Protein AF-A0A1C5EM29-F1 (afdb_monomer_lite)

Foldseek 3Di:
DVVVVVVVVVVVVVVVPVVDPPDQDPVNVVVCVVVLVVLLVVLVLLVVQLVVCVVPVPDQRPQQPDPVRGSSVVSPDPVQQVPVHGPSVVSND

Radius of gyration: 26.24 Å; chains: 1; bounding box: 53×23×73 Å

pLDDT: mean 81.52, std 10.77, range [55.34, 97.81]

Sequence (93 aa):
MTSAALDEVSSEREERSAAGTVGGGRAFALLLVITGAAGLLAAWVITLDKFKLLEDPNFTPGCSLNPVVSCGNVMKSEQASVFGFPNPMLGLV

Structure (mmCIF, N/CA/C/O backbone):
data_AF-A0A1C5EM29-F1
#
_entry.id   AF-A0A1C5EM29-F1
#
loop_
_atom_site.group_PDB
_atom_site.id
_atom_site.type_symbol
_atom_site.label_atom_id
_atom_site.label_alt_id
_atom_site.label_comp_id
_atom_site.label_asym_id
_atom_site.label_entity_id
_atom_site.label_seq_id
_atom_site.pdbx_PDB_ins_code
_atom_site.Cartn_x
_atom_site.Cartn_y
_atom_site.Cartn_z
_atom_site.occupancy
_atom_site.B_iso_or_equiv
_atom_site.auth_seq_id
_atom_site.auth_comp_id
_atom_site.auth_asym_id
_atom_site.auth_atom_id
_atom_site.pdbx_PDB_model_num
ATOM 1 N N . MET A 1 1 ? 36.111 12.345 -52.408 1.00 55.34 1 MET A N 1
ATOM 2 C CA . MET A 1 1 ? 35.657 13.446 -51.526 1.00 55.34 1 MET A CA 1
ATOM 3 C C . MET A 1 1 ? 34.362 13.113 -50.784 1.00 55.34 1 MET A C 1
ATOM 5 O O . MET A 1 1 ? 34.196 13.595 -49.681 1.00 55.34 1 MET A O 1
ATOM 9 N N . THR A 1 2 ? 33.483 12.254 -51.310 1.00 59.59 2 THR A N 1
ATOM 10 C CA . THR A 1 2 ? 32.234 11.836 -50.639 1.00 59.59 2 THR A CA 1
ATOM 11 C C . THR A 1 2 ? 32.412 10.809 -49.516 1.00 59.59 2 THR A C 1
ATOM 13 O O . THR A 1 2 ? 31.628 10.821 -48.579 1.00 59.59 2 THR A O 1
ATOM 16 N N . SER A 1 3 ? 33.444 9.956 -49.555 1.00 62.81 3 SER A N 1
ATOM 17 C CA . SER A 1 3 ? 33.653 8.930 -48.516 1.00 62.81 3 SER A CA 1
ATOM 18 C C . SER A 1 3 ? 34.019 9.495 -47.141 1.00 62.81 3 SER A C 1
ATOM 20 O O . SER A 1 3 ? 33.578 8.943 -46.146 1.00 62.81 3 SER A O 1
ATOM 22 N N . ALA A 1 4 ? 34.755 10.611 -47.074 1.00 70.12 4 ALA A N 1
ATOM 23 C CA . ALA A 1 4 ? 35.135 11.229 -45.798 1.00 70.12 4 ALA A CA 1
ATOM 24 C C . ALA A 1 4 ? 33.916 11.782 -45.037 1.00 70.12 4 ALA A C 1
ATOM 26 O O . ALA A 1 4 ? 33.794 11.582 -43.837 1.00 70.12 4 ALA A O 1
ATOM 27 N N . ALA A 1 5 ? 32.963 12.379 -45.760 1.00 70.00 5 ALA A N 1
ATOM 28 C CA . ALA A 1 5 ? 31.728 12.891 -45.172 1.00 70.00 5 ALA A CA 1
ATOM 29 C C . ALA A 1 5 ? 30.796 11.773 -44.664 1.00 70.00 5 ALA A C 1
ATOM 31 O O . ALA A 1 5 ? 30.002 12.002 -43.760 1.00 70.00 5 ALA A O 1
ATOM 32 N N . LEU A 1 6 ? 30.869 10.566 -45.237 1.00 72.62 6 LEU A N 1
ATOM 33 C CA . LEU A 1 6 ? 30.082 9.421 -44.762 1.00 72.62 6 LEU A CA 1
ATOM 34 C C . LEU A 1 6 ? 30.658 8.827 -43.470 1.00 72.62 6 LEU A C 1
ATOM 36 O O . LEU A 1 6 ? 29.887 8.387 -42.621 1.00 72.62 6 LEU A O 1
ATOM 40 N N . ASP A 1 7 ? 31.983 8.851 -43.319 1.00 73.62 7 ASP A N 1
ATOM 41 C CA . ASP A 1 7 ? 32.688 8.382 -42.121 1.00 73.62 7 ASP A CA 1
ATOM 42 C C . ASP A 1 7 ? 32.410 9.296 -40.915 1.00 73.62 7 ASP A C 1
ATOM 44 O O . ASP A 1 7 ? 32.031 8.814 -39.848 1.00 73.62 7 ASP A O 1
ATOM 48 N N . GLU A 1 8 ? 32.471 10.621 -41.109 1.00 72.44 8 GLU A N 1
ATOM 49 C CA . GLU A 1 8 ? 32.139 11.596 -40.056 1.00 72.44 8 GLU A CA 1
ATOM 50 C C . GLU A 1 8 ? 30.679 11.456 -39.595 1.00 72.44 8 GLU A C 1
ATOM 52 O O . GLU A 1 8 ? 30.411 11.339 -38.401 1.00 72.44 8 GLU A O 1
ATOM 57 N N . VAL A 1 9 ? 29.734 11.329 -40.536 1.00 69.75 9 VAL A N 1
ATOM 58 C CA . VAL A 1 9 ? 28.306 11.135 -40.221 1.00 69.75 9 VAL A CA 1
ATOM 59 C C . VAL A 1 9 ? 28.040 9.793 -39.520 1.00 69.75 9 VAL A C 1
ATOM 61 O O . VAL A 1 9 ? 27.100 9.692 -38.723 1.00 69.75 9 VAL A O 1
ATOM 64 N N . SER A 1 10 ? 28.839 8.755 -39.797 1.00 69.56 10 SER A N 1
ATOM 65 C CA . SER A 1 10 ? 28.757 7.466 -39.094 1.00 69.56 10 SER A CA 1
ATOM 66 C C . SER A 1 10 ? 29.225 7.602 -37.647 1.00 69.56 10 SER A C 1
ATOM 68 O O . SER A 1 10 ? 28.509 7.183 -36.736 1.00 69.56 10 SER A O 1
ATOM 70 N N . SER A 1 11 ? 30.364 8.267 -37.433 1.00 66.88 11 SER A N 1
ATOM 71 C CA . SER A 1 11 ? 30.936 8.500 -36.105 1.00 66.88 11 SER A CA 1
ATOM 72 C C . SER A 1 11 ? 30.005 9.343 -35.226 1.00 66.88 11 SER A C 1
ATOM 74 O O . SER A 1 11 ? 29.714 8.966 -34.092 1.00 66.88 11 SER A O 1
ATOM 76 N N . GLU A 1 12 ? 29.423 10.420 -35.768 1.00 65.81 12 GLU A N 1
ATOM 77 C CA . GLU A 1 12 ? 28.463 11.266 -35.041 1.00 65.81 12 GLU A CA 1
ATOM 78 C C . GLU A 1 12 ? 27.163 10.518 -34.676 1.00 65.81 12 GLU A C 1
ATOM 80 O O . GLU A 1 12 ? 26.529 10.787 -33.646 1.00 65.81 12 GLU A O 1
ATOM 85 N N . ARG A 1 13 ? 26.736 9.560 -35.515 1.00 63.56 13 ARG A N 1
ATOM 86 C CA . ARG A 1 13 ? 25.563 8.708 -35.258 1.00 63.56 13 ARG A CA 1
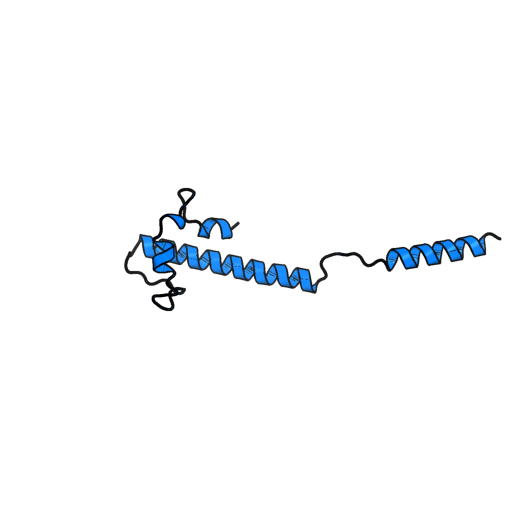ATOM 87 C C . ARG A 1 13 ? 25.851 7.659 -34.184 1.00 63.56 13 ARG A C 1
ATOM 89 O O . ARG A 1 13 ? 24.963 7.392 -33.371 1.00 63.56 13 ARG A O 1
ATOM 96 N N . GLU A 1 14 ? 27.056 7.094 -34.158 1.00 64.12 14 GLU A N 1
ATOM 97 C CA . GLU A 1 14 ? 27.508 6.178 -33.106 1.00 64.12 14 GLU A CA 1
ATOM 98 C C . GLU A 1 14 ? 27.640 6.892 -31.754 1.00 64.12 14 GLU A C 1
ATOM 100 O O . GLU A 1 14 ? 27.104 6.401 -30.760 1.00 64.12 14 GLU A O 1
ATOM 105 N N . GLU A 1 15 ? 28.217 8.098 -31.710 1.00 61.22 15 GLU A N 1
ATOM 106 C CA . GLU A 1 15 ? 28.317 8.905 -30.484 1.00 61.22 15 GLU A CA 1
ATOM 107 C C . GLU A 1 15 ? 26.940 9.325 -29.937 1.00 61.22 15 GLU A C 1
ATOM 109 O O . GLU A 1 15 ? 26.688 9.247 -28.732 1.00 61.22 15 GLU A O 1
ATOM 114 N N . ARG A 1 16 ? 25.990 9.690 -30.812 1.00 60.66 16 ARG A N 1
ATOM 115 C CA . ARG A 1 16 ? 24.605 10.001 -30.412 1.00 60.66 16 ARG A CA 1
ATOM 116 C C . ARG A 1 16 ? 23.822 8.761 -29.963 1.00 60.66 16 ARG A C 1
ATOM 118 O O . ARG A 1 16 ? 22.941 8.885 -29.118 1.00 60.66 16 ARG A O 1
ATOM 125 N N . SER A 1 17 ? 24.131 7.581 -30.502 1.00 58.50 17 SER A N 1
ATOM 126 C CA . SER A 1 17 ? 23.557 6.307 -30.046 1.00 58.50 17 SER A CA 1
ATOM 127 C C . SER A 1 17 ? 24.161 5.840 -28.715 1.00 58.50 17 SER A C 1
ATOM 129 O O . SER A 1 17 ? 23.500 5.121 -27.965 1.00 58.50 17 SER A O 1
ATOM 131 N N . ALA A 1 18 ? 25.399 6.249 -28.420 1.00 58.53 18 ALA A N 1
ATOM 132 C CA . ALA A 1 18 ? 26.102 5.989 -27.166 1.00 58.53 18 ALA A CA 1
ATOM 133 C C . ALA A 1 18 ? 25.694 6.941 -26.028 1.00 58.53 18 ALA A C 1
ATOM 135 O O . ALA A 1 18 ? 25.951 6.637 -24.860 1.00 58.53 18 ALA A O 1
ATOM 136 N N . ALA A 1 19 ? 25.007 8.050 -26.336 1.00 61.56 19 ALA A N 1
ATOM 137 C CA . ALA A 1 19 ? 24.242 8.818 -25.358 1.00 61.56 19 ALA A CA 1
ATOM 138 C C . ALA A 1 19 ? 23.075 7.946 -24.869 1.00 61.56 19 ALA A C 1
ATOM 140 O O . ALA A 1 19 ? 21.960 7.992 -25.389 1.00 61.56 19 ALA A O 1
ATOM 141 N N . GLY A 1 20 ? 23.397 7.066 -23.919 1.00 62.69 20 GLY A N 1
ATOM 142 C CA . GLY A 1 20 ? 22.544 5.989 -23.455 1.00 62.69 20 GLY A CA 1
ATOM 143 C C . GLY A 1 20 ? 21.139 6.482 -23.162 1.00 62.69 20 GLY A C 1
ATOM 144 O O . GLY A 1 20 ? 20.935 7.500 -22.500 1.00 62.69 20 GLY A O 1
ATOM 145 N N . THR A 1 21 ? 20.155 5.738 -23.652 1.00 63.56 21 THR A N 1
ATOM 146 C CA . THR A 1 21 ? 18.767 5.951 -23.273 1.00 63.56 21 THR A CA 1
ATOM 147 C C . THR A 1 21 ? 18.684 5.915 -21.749 1.00 63.56 21 THR A C 1
ATOM 149 O O . THR A 1 21 ? 18.857 4.853 -21.147 1.00 63.56 21 THR A O 1
ATOM 152 N N . VAL A 1 22 ? 18.402 7.057 -21.115 1.00 64.56 22 VAL A N 1
ATOM 153 C CA . VAL A 1 22 ? 17.844 7.102 -19.757 1.00 64.56 22 VAL A CA 1
ATOM 154 C C . VAL A 1 22 ? 16.435 6.520 -19.863 1.00 64.56 22 VAL A C 1
ATOM 156 O O . VAL A 1 22 ? 15.431 7.208 -19.984 1.00 64.56 22 VAL A O 1
ATOM 159 N N . GLY A 1 23 ? 16.382 5.199 -19.958 1.00 70.44 23 GLY A N 1
ATOM 160 C CA . GLY A 1 23 ? 15.183 4.386 -19.910 1.00 70.44 23 GLY A CA 1
ATOM 161 C C . GLY A 1 23 ? 15.341 3.419 -18.751 1.00 70.44 23 GLY A C 1
ATOM 162 O O . GLY A 1 23 ? 16.439 2.912 -18.513 1.00 70.44 23 GLY A O 1
ATOM 163 N N . GLY A 1 24 ? 14.262 3.187 -18.003 1.00 77.19 24 GLY A N 1
ATOM 164 C CA . GLY A 1 24 ? 14.265 2.243 -16.889 1.00 77.19 24 GLY A CA 1
ATOM 165 C C . GLY A 1 24 ? 14.776 0.879 -17.348 1.00 77.19 24 GLY A C 1
ATOM 166 O O . GLY A 1 24 ? 14.097 0.177 -18.093 1.00 77.19 24 GLY A O 1
ATOM 167 N N . GLY A 1 25 ? 15.991 0.512 -16.935 1.00 88.25 25 GLY A N 1
ATOM 168 C CA . GLY A 1 25 ? 16.580 -0.776 -17.289 1.00 88.25 25 GLY A CA 1
ATOM 169 C C . GLY A 1 25 ? 15.741 -1.942 -16.758 1.00 88.25 25 GLY A C 1
ATOM 170 O O . GLY A 1 25 ? 14.918 -1.781 -15.858 1.00 88.25 25 GLY A O 1
ATOM 171 N N . ARG A 1 26 ? 15.984 -3.158 -17.261 1.00 89.25 26 ARG A N 1
ATOM 172 C CA . ARG A 1 26 ? 15.248 -4.371 -16.838 1.00 89.25 26 ARG A CA 1
ATOM 173 C C . ARG A 1 26 ? 15.253 -4.575 -15.318 1.00 89.25 26 ARG A C 1
ATOM 175 O O . ARG A 1 26 ? 14.252 -5.008 -14.762 1.00 89.25 26 ARG A O 1
ATOM 182 N N . ALA A 1 27 ? 16.358 -4.231 -14.653 1.00 90.25 27 ALA A N 1
ATOM 183 C CA . ALA A 1 27 ? 16.466 -4.279 -13.197 1.00 90.25 27 ALA A CA 1
ATOM 184 C C . ALA A 1 27 ? 15.493 -3.308 -12.508 1.00 90.25 27 ALA A C 1
ATOM 186 O O . ALA A 1 27 ? 14.828 -3.686 -11.549 1.00 90.25 27 ALA A O 1
ATOM 187 N N . PHE A 1 28 ? 15.360 -2.086 -13.028 1.00 91.38 28 PHE A N 1
ATOM 188 C CA . PHE A 1 28 ? 14.405 -1.103 -12.519 1.00 91.38 28 PHE A CA 1
ATOM 189 C C . PHE A 1 28 ? 12.957 -1.541 -12.774 1.00 91.38 28 PHE A C 1
ATOM 191 O O . PHE A 1 28 ? 12.127 -1.455 -11.876 1.00 91.38 28 PHE A O 1
ATOM 198 N N . ALA A 1 29 ? 12.666 -2.100 -13.954 1.00 93.56 29 ALA A N 1
ATOM 199 C CA . ALA A 1 29 ? 11.348 -2.655 -14.257 1.00 93.56 29 ALA A CA 1
ATOM 200 C C . ALA A 1 29 ? 10.963 -3.796 -13.297 1.00 93.56 29 ALA A C 1
ATOM 202 O O . ALA A 1 29 ? 9.863 -3.797 -12.749 1.00 93.56 29 ALA A O 1
ATOM 203 N N . LEU A 1 30 ? 11.877 -4.739 -13.041 1.00 96.00 30 LEU A N 1
ATOM 204 C CA . LEU A 1 30 ? 11.649 -5.827 -12.084 1.00 96.00 30 LEU A CA 1
ATOM 205 C C . LEU A 1 30 ? 11.458 -5.307 -10.659 1.00 96.00 30 LEU A C 1
ATOM 207 O O . LEU A 1 30 ? 10.574 -5.792 -9.958 1.00 96.00 30 LEU A O 1
ATOM 211 N N . LEU A 1 31 ? 12.243 -4.308 -10.246 1.00 95.19 31 LEU A N 1
ATOM 212 C CA . LEU A 1 31 ? 12.085 -3.669 -8.943 1.00 95.19 31 LEU A CA 1
ATOM 213 C C . LEU A 1 31 ? 10.667 -3.119 -8.777 1.00 95.19 31 LEU A C 1
ATOM 215 O O . LEU A 1 31 ? 10.022 -3.448 -7.788 1.00 95.19 31 LEU A O 1
ATOM 219 N N . LEU A 1 32 ? 10.169 -2.347 -9.749 1.00 95.44 32 LEU A N 1
ATOM 220 C CA . LEU A 1 32 ? 8.820 -1.774 -9.698 1.00 95.44 32 LEU A CA 1
ATOM 221 C C . LEU A 1 32 ? 7.724 -2.843 -9.655 1.00 95.44 32 LEU A C 1
ATOM 223 O O . LEU A 1 32 ? 6.762 -2.702 -8.906 1.00 95.44 32 LEU A O 1
ATOM 227 N N . VAL A 1 33 ? 7.866 -3.924 -10.428 1.00 96.56 33 VAL A N 1
ATOM 228 C CA . VAL A 1 33 ? 6.892 -5.027 -10.422 1.00 96.56 33 VAL A CA 1
ATOM 229 C C . VAL A 1 33 ? 6.863 -5.721 -9.062 1.00 96.56 33 VAL A C 1
ATOM 231 O O . VAL A 1 33 ? 5.787 -5.965 -8.522 1.00 96.56 33 VAL A O 1
ATOM 234 N N . ILE A 1 34 ? 8.031 -6.021 -8.488 1.00 97.81 34 ILE A N 1
ATOM 235 C CA . ILE A 1 34 ? 8.125 -6.717 -7.200 1.00 97.81 34 ILE A CA 1
ATOM 236 C C . ILE A 1 34 ? 7.572 -5.842 -6.073 1.00 97.81 34 ILE A C 1
ATOM 238 O O . ILE A 1 34 ? 6.768 -6.317 -5.270 1.00 97.81 34 ILE A O 1
ATOM 242 N N . THR A 1 35 ? 7.970 -4.570 -6.001 1.00 96.56 35 THR A N 1
ATOM 243 C CA . THR A 1 35 ? 7.504 -3.670 -4.938 1.00 96.56 35 THR A CA 1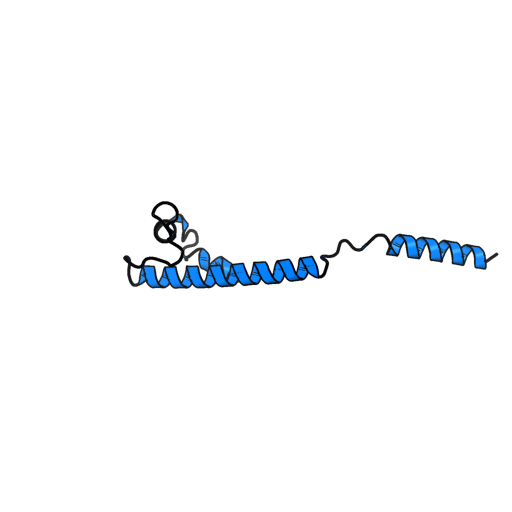
ATOM 244 C C . THR A 1 35 ? 6.031 -3.309 -5.101 1.00 96.56 35 THR A C 1
ATOM 246 O O . THR A 1 35 ? 5.319 -3.252 -4.100 1.00 96.56 35 THR A O 1
ATOM 249 N N . GLY A 1 36 ? 5.545 -3.153 -6.336 1.00 95.56 36 GLY A N 1
ATOM 250 C CA . GLY A 1 36 ? 4.124 -2.975 -6.629 1.00 95.56 36 GLY A CA 1
ATOM 251 C C . GLY A 1 36 ? 3.292 -4.183 -6.195 1.00 95.56 36 GLY A C 1
ATOM 252 O O . GLY A 1 36 ? 2.310 -4.025 -5.474 1.00 95.56 36 GLY A O 1
ATOM 253 N N . ALA A 1 37 ? 3.725 -5.400 -6.541 1.00 96.38 37 ALA A N 1
ATOM 254 C CA . ALA A 1 37 ? 3.056 -6.628 -6.113 1.00 96.38 37 ALA A CA 1
ATOM 255 C C . ALA A 1 37 ? 3.058 -6.785 -4.583 1.00 96.38 37 ALA A C 1
ATOM 257 O O . ALA A 1 37 ? 2.033 -7.130 -3.997 1.00 96.38 37 ALA A O 1
ATOM 258 N N . ALA A 1 38 ? 4.178 -6.488 -3.918 1.00 96.31 38 ALA A N 1
ATOM 259 C CA . ALA A 1 38 ? 4.262 -6.518 -2.459 1.00 96.31 38 ALA A CA 1
ATOM 260 C C . ALA A 1 38 ? 3.321 -5.490 -1.801 1.00 96.31 38 ALA A C 1
ATOM 262 O O . ALA A 1 38 ? 2.644 -5.818 -0.825 1.00 96.31 38 ALA A O 1
ATOM 263 N N . GLY A 1 39 ? 3.238 -4.273 -2.349 1.00 94.12 39 GLY A N 1
ATOM 264 C CA . GLY A 1 39 ? 2.319 -3.231 -1.883 1.00 94.12 39 GLY A CA 1
ATOM 265 C C . GLY A 1 39 ? 0.851 -3.625 -2.045 1.00 94.12 39 GLY A C 1
ATOM 266 O O . GLY A 1 39 ? 0.071 -3.475 -1.105 1.00 94.12 39 GLY A O 1
ATOM 267 N N . LEU A 1 40 ? 0.493 -4.214 -3.187 1.00 94.12 40 LEU A N 1
ATOM 268 C CA . LEU A 1 40 ? -0.861 -4.699 -3.457 1.00 94.12 40 LEU A CA 1
ATOM 269 C C . LEU A 1 40 ? -1.259 -5.835 -2.504 1.00 94.12 40 LEU A C 1
ATOM 271 O O . LEU A 1 40 ? -2.354 -5.819 -1.941 1.00 94.12 40 LEU A O 1
ATOM 275 N N . LEU A 1 41 ? -0.356 -6.790 -2.254 1.00 93.69 41 LEU A N 1
ATOM 276 C CA . LEU A 1 41 ? -0.583 -7.853 -1.269 1.00 93.69 41 LEU A CA 1
ATOM 277 C C . LEU A 1 41 ? -0.782 -7.289 0.145 1.00 93.69 41 LEU A C 1
ATOM 279 O O . LEU A 1 41 ? -1.681 -7.728 0.862 1.00 93.69 41 LEU A O 1
ATOM 283 N N . ALA A 1 42 ? 0.016 -6.295 0.544 1.00 91.25 42 ALA A N 1
ATOM 284 C CA . ALA A 1 42 ? -0.141 -5.640 1.839 1.00 91.25 42 ALA A CA 1
ATOM 285 C C . ALA A 1 42 ? -1.493 -4.911 1.953 1.00 91.25 42 ALA A C 1
ATOM 287 O O . ALA A 1 42 ? -2.199 -5.090 2.947 1.00 91.25 42 ALA A O 1
ATOM 288 N N . ALA A 1 43 ? -1.890 -4.145 0.930 1.00 90.69 43 ALA A N 1
ATOM 289 C CA . ALA A 1 43 ? -3.179 -3.451 0.891 1.00 90.69 43 ALA A CA 1
ATOM 290 C C . ALA A 1 43 ? -4.363 -4.428 0.989 1.00 90.69 43 ALA A C 1
ATOM 292 O O . ALA A 1 43 ? -5.321 -4.174 1.727 1.00 90.69 43 ALA A O 1
ATOM 293 N N . TRP A 1 44 ? -4.269 -5.582 0.324 1.00 91.44 44 TRP A N 1
ATOM 294 C CA . TRP A 1 44 ? -5.272 -6.645 0.392 1.00 91.44 44 TRP A CA 1
ATOM 295 C C . TRP A 1 44 ? -5.442 -7.200 1.810 1.00 91.44 44 TRP A C 1
ATOM 297 O O . TRP A 1 44 ? -6.556 -7.241 2.335 1.00 91.44 44 TRP A O 1
ATOM 307 N N . VAL A 1 45 ? -4.341 -7.572 2.472 1.00 91.38 45 VAL A N 1
ATOM 308 C CA . VAL A 1 45 ? -4.372 -8.118 3.840 1.00 91.38 45 VAL A CA 1
ATOM 309 C C . VAL A 1 45 ? -4.928 -7.098 4.835 1.00 91.38 45 VAL A C 1
ATOM 311 O O . VAL A 1 45 ? -5.823 -7.424 5.613 1.00 91.38 45 VAL A O 1
ATOM 314 N N . ILE A 1 46 ? -4.462 -5.848 4.773 1.00 90.69 46 ILE A N 1
ATOM 315 C CA . ILE A 1 46 ? -4.925 -4.758 5.646 1.00 90.69 46 ILE A CA 1
ATOM 316 C C . ILE A 1 46 ? -6.431 -4.510 5.458 1.00 90.69 46 ILE A C 1
ATOM 318 O O . ILE A 1 46 ? -7.147 -4.255 6.426 1.00 90.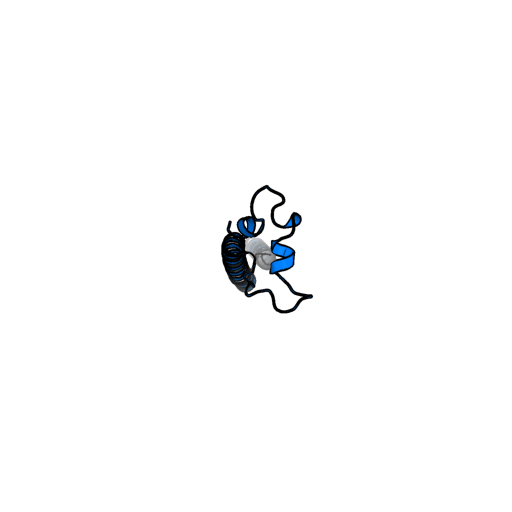69 46 ILE A O 1
ATOM 322 N N . THR A 1 47 ? -6.933 -4.616 4.228 1.00 89.00 47 THR A N 1
ATOM 323 C CA . THR A 1 47 ? -8.364 -4.475 3.932 1.00 89.00 47 THR A CA 1
ATOM 324 C C . THR A 1 47 ? -9.186 -5.619 4.536 1.00 89.00 47 THR A C 1
ATOM 326 O O . THR A 1 47 ? -10.220 -5.370 5.156 1.00 89.00 47 THR A O 1
ATOM 329 N N . LEU A 1 48 ? -8.720 -6.867 4.434 1.00 89.31 48 LEU A N 1
ATOM 330 C CA . LEU A 1 48 ? -9.389 -8.007 5.072 1.00 89.31 48 LEU A CA 1
ATOM 331 C C . LEU A 1 48 ? -9.396 -7.899 6.600 1.00 89.31 48 LEU A C 1
ATOM 333 O O . LEU A 1 48 ? -10.388 -8.247 7.237 1.00 89.31 48 LEU A O 1
ATOM 337 N N . ASP A 1 49 ? -8.302 -7.428 7.189 1.00 88.75 49 ASP A N 1
ATOM 338 C CA . ASP A 1 49 ? -8.191 -7.232 8.634 1.00 88.75 49 ASP A CA 1
ATOM 339 C C . ASP A 1 49 ? -9.129 -6.127 9.130 1.00 88.75 49 ASP A C 1
ATOM 341 O O . ASP A 1 49 ? -9.739 -6.270 10.189 1.00 88.75 49 ASP A O 1
ATOM 345 N N . LYS A 1 50 ? -9.326 -5.066 8.336 1.00 84.81 50 LYS A N 1
ATOM 346 C CA . LYS A 1 50 ? -10.367 -4.066 8.594 1.00 84.81 50 LYS A CA 1
ATOM 347 C C . LYS A 1 50 ? -11.750 -4.697 8.638 1.00 84.81 50 LYS A C 1
ATOM 349 O O . LYS A 1 50 ? -12.465 -4.454 9.599 1.00 84.81 50 LYS A O 1
ATOM 354 N N . PHE A 1 51 ? -12.123 -5.507 7.649 1.00 86.12 51 PHE A N 1
ATOM 355 C CA . PHE A 1 51 ? -13.446 -6.138 7.640 1.00 86.12 51 PHE A CA 1
ATOM 356 C C . PHE A 1 51 ? -13.680 -7.022 8.866 1.00 86.12 51 PHE A C 1
ATOM 358 O O . PHE A 1 51 ? -14.702 -6.862 9.526 1.00 86.12 51 PHE A O 1
ATOM 365 N N . LYS A 1 52 ? -12.699 -7.848 9.248 1.00 86.50 52 LYS A N 1
ATOM 366 C CA . LYS A 1 52 ? -12.792 -8.650 10.479 1.00 86.50 52 LYS A CA 1
ATOM 367 C C . LYS A 1 52 ? -12.921 -7.791 11.733 1.00 86.50 52 LYS A C 1
ATOM 369 O O . LYS A 1 52 ? -13.637 -8.163 12.649 1.00 86.50 52 LYS A O 1
ATOM 374 N N . LEU A 1 53 ? -12.261 -6.634 11.772 1.00 87.12 53 LEU A N 1
ATOM 375 C CA . LEU A 1 53 ? -12.375 -5.695 12.888 1.00 87.12 53 LEU A CA 1
ATOM 376 C C . LEU A 1 53 ? -13.750 -5.012 12.965 1.00 87.12 53 LEU A C 1
ATOM 378 O O . LEU A 1 53 ? -14.179 -4.637 14.054 1.00 87.12 53 LEU A O 1
ATOM 382 N N . LEU A 1 54 ? -14.422 -4.820 11.822 1.00 83.62 54 LEU A N 1
ATOM 383 C CA . LEU A 1 54 ? -15.810 -4.351 11.786 1.00 83.62 54 LEU A CA 1
ATOM 384 C C . LEU A 1 54 ? -16.794 -5.434 12.270 1.00 83.62 54 LEU A C 1
ATOM 386 O O . LEU A 1 54 ? -17.827 -5.085 12.833 1.00 83.62 54 LEU A O 1
ATOM 390 N N . GLU A 1 55 ? -16.484 -6.716 12.060 1.00 87.94 55 GLU A N 1
ATOM 391 C CA . GLU A 1 55 ? -17.291 -7.854 12.530 1.00 87.94 55 GLU A CA 1
ATOM 392 C C . GLU A 1 55 ? -17.065 -8.158 14.021 1.00 87.94 55 GLU A C 1
ATOM 394 O O . GLU A 1 55 ? -18.025 -8.347 14.767 1.00 87.94 55 GLU A O 1
ATOM 399 N N . ASP A 1 56 ? -15.805 -8.172 14.463 1.00 85.38 56 ASP A N 1
ATOM 400 C CA . ASP A 1 56 ? -15.396 -8.358 15.854 1.00 85.38 56 ASP A CA 1
ATOM 401 C C . ASP A 1 56 ? -14.438 -7.231 16.288 1.00 85.38 56 ASP A C 1
ATOM 403 O O . ASP A 1 56 ? -13.259 -7.220 15.912 1.00 85.38 56 ASP A O 1
ATOM 407 N N . PRO A 1 57 ? -14.888 -6.294 17.142 1.00 82.62 57 PRO A N 1
ATOM 408 C CA . PRO A 1 57 ? -14.057 -5.186 17.598 1.00 82.62 57 PRO A CA 1
ATOM 409 C C . PRO A 1 57 ? -12.863 -5.620 18.465 1.00 82.62 57 PRO A C 1
ATOM 411 O O . PRO A 1 57 ? -11.972 -4.795 18.702 1.00 82.62 57 PRO A O 1
ATOM 414 N N . ASN A 1 58 ? -12.809 -6.872 18.931 1.00 83.88 58 ASN A N 1
ATOM 415 C CA . ASN A 1 58 ? -11.676 -7.424 19.678 1.00 83.88 58 ASN A CA 1
ATOM 416 C C . ASN A 1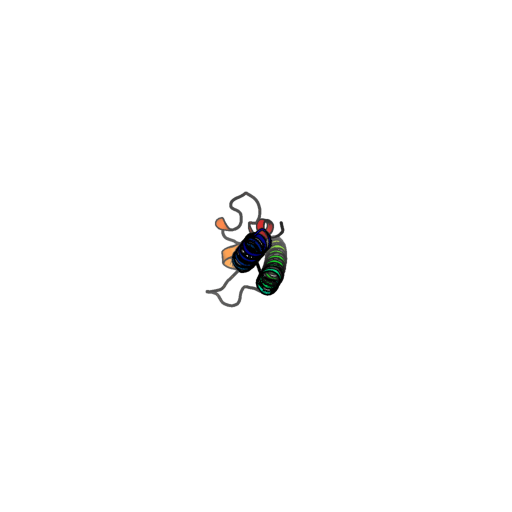 58 ? -10.654 -8.145 18.786 1.00 83.88 58 ASN A C 1
ATOM 418 O O . ASN A 1 58 ? -9.644 -8.628 19.297 1.00 83.88 58 ASN A O 1
ATOM 422 N N . PHE A 1 59 ? -10.874 -8.188 17.468 1.00 84.81 59 PHE A N 1
ATOM 423 C CA . PHE A 1 59 ? -9.945 -8.799 16.526 1.00 84.81 59 PHE A CA 1
ATOM 424 C C . PHE A 1 59 ? -8.572 -8.104 16.550 1.00 84.81 59 PHE A C 1
ATOM 426 O O . PHE A 1 59 ? -8.456 -6.885 16.392 1.00 84.81 59 PHE A O 1
ATOM 433 N N . THR A 1 60 ? -7.507 -8.888 16.723 1.00 84.75 60 THR A N 1
ATOM 434 C CA . THR A 1 60 ? -6.116 -8.425 16.656 1.00 84.75 60 THR A CA 1
ATOM 435 C C . THR A 1 60 ? -5.550 -8.661 15.253 1.00 84.75 60 THR A C 1
ATOM 437 O O . THR A 1 60 ? -5.275 -9.807 14.894 1.00 84.75 60 THR A O 1
ATOM 440 N N . PRO A 1 61 ? -5.345 -7.604 14.443 1.00 87.19 61 PRO A N 1
ATOM 441 C CA . PRO A 1 61 ? -4.829 -7.753 13.085 1.00 87.19 61 PRO A CA 1
ATOM 442 C C . PRO A 1 61 ? -3.377 -8.236 13.085 1.00 87.19 61 PRO A C 1
ATOM 444 O O . PRO A 1 61 ? -2.601 -7.896 13.982 1.00 87.19 61 PRO A O 1
ATOM 447 N N . GLY A 1 62 ? -2.984 -8.978 12.046 1.00 83.50 62 GLY A N 1
ATOM 448 C CA . GLY A 1 62 ? -1.674 -9.644 11.986 1.00 83.50 62 GLY A CA 1
ATOM 449 C C . GLY A 1 62 ? -0.485 -8.678 11.959 1.00 83.50 62 GLY A C 1
ATOM 450 O O . GLY A 1 62 ? 0.621 -9.035 12.354 1.00 83.50 62 GLY A O 1
ATOM 451 N N . CYS A 1 63 ? -0.714 -7.428 11.550 1.00 87.31 63 CYS A N 1
ATOM 452 C CA . CYS A 1 63 ? 0.297 -6.373 11.581 1.00 87.31 63 CYS A CA 1
ATOM 453 C C . CYS A 1 63 ? 0.373 -5.611 12.923 1.00 87.31 63 CYS A C 1
ATOM 455 O O . CYS A 1 63 ? 1.140 -4.657 13.049 1.00 87.31 63 CYS A O 1
ATOM 457 N N . SER A 1 64 ? -0.393 -6.022 13.946 1.00 88.56 64 SER A N 1
ATOM 458 C CA . SER A 1 64 ? -0.293 -5.509 15.319 1.00 88.56 64 SER A CA 1
ATOM 459 C C . SER A 1 64 ? 0.696 -6.342 16.140 1.00 88.56 64 SER A C 1
ATOM 461 O O . SER A 1 64 ? 0.323 -7.345 16.740 1.00 88.56 64 SER A O 1
ATOM 463 N N . LEU A 1 65 ? 1.957 -5.910 16.188 1.00 85.56 65 LEU A N 1
ATOM 464 C CA . LEU A 1 65 ? 3.055 -6.658 16.820 1.00 85.56 65 LEU A CA 1
ATOM 465 C C . LEU A 1 65 ? 3.230 -6.337 18.310 1.00 85.56 65 LEU A C 1
ATOM 467 O O . LEU A 1 65 ? 3.658 -7.183 19.088 1.00 85.56 65 LEU A O 1
ATOM 471 N N . ASN A 1 66 ? 2.950 -5.094 18.703 1.00 82.81 66 ASN A N 1
ATOM 472 C CA . ASN A 1 66 ? 3.166 -4.579 20.057 1.00 82.81 66 ASN A CA 1
ATOM 473 C C . ASN A 1 66 ? 2.261 -3.346 20.279 1.00 82.81 66 ASN A C 1
ATOM 475 O O . ASN A 1 66 ? 1.823 -2.760 19.289 1.00 82.81 66 ASN A O 1
ATOM 479 N N . PRO A 1 67 ? 2.016 -2.857 21.512 1.00 81.06 67 PRO A N 1
ATOM 480 C CA . PRO A 1 67 ? 1.170 -1.679 21.733 1.00 81.06 67 PRO A CA 1
ATOM 481 C C . PRO A 1 67 ? 1.635 -0.407 21.007 1.00 81.06 67 PRO A C 1
ATOM 483 O O . PRO A 1 67 ? 0.812 0.429 20.655 1.00 81.06 67 PRO A O 1
ATOM 486 N N . VAL A 1 68 ? 2.941 -0.272 20.743 1.00 82.19 68 VAL A N 1
ATOM 487 C CA . VAL A 1 68 ? 3.504 0.847 19.961 1.00 82.19 68 VAL A CA 1
ATOM 488 C C . VAL A 1 68 ? 3.286 0.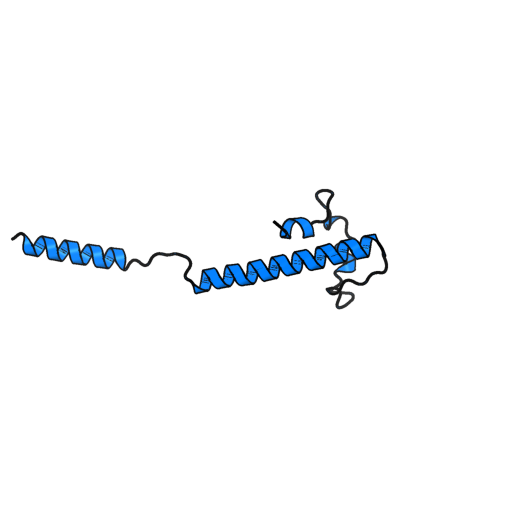656 18.453 1.00 82.19 68 VAL A C 1
ATOM 490 O O . VAL A 1 68 ? 3.016 1.617 17.740 1.00 82.19 68 VAL A O 1
ATOM 493 N N . VAL A 1 69 ? 3.362 -0.586 17.964 1.00 84.81 69 VAL A N 1
ATOM 494 C CA . VAL A 1 69 ? 3.142 -0.953 16.554 1.00 84.81 69 VAL A CA 1
ATOM 495 C C . VAL A 1 69 ? 1.821 -1.713 16.467 1.00 84.81 69 VAL A C 1
ATOM 497 O O . VAL A 1 69 ? 1.787 -2.930 16.277 1.00 84.81 69 VAL A O 1
ATOM 500 N N . SER A 1 70 ? 0.726 -0.981 16.691 1.00 86.75 70 SER A N 1
ATOM 501 C CA . SER A 1 70 ? -0.630 -1.528 16.699 1.00 86.75 70 SER A CA 1
ATOM 502 C C . SER A 1 70 ? -1.414 -1.055 15.483 1.00 86.75 70 SER A C 1
ATOM 504 O O . SER A 1 70 ? -2.025 0.018 15.488 1.00 86.75 70 SER A O 1
ATOM 506 N N . CYS A 1 71 ? -1.452 -1.899 14.450 1.00 85.94 71 CYS A N 1
ATOM 507 C CA . CYS A 1 71 ? -2.357 -1.692 13.326 1.00 85.94 71 CYS A CA 1
ATOM 508 C C . CYS A 1 71 ? -3.802 -1.502 13.788 1.00 85.94 71 CYS A C 1
ATOM 510 O O . CYS A 1 71 ? -4.482 -0.632 13.264 1.00 85.94 71 CYS A O 1
ATOM 512 N N . GLY A 1 72 ? -4.260 -2.251 14.798 1.00 83.88 72 GLY A N 1
ATOM 513 C CA . GLY A 1 72 ? -5.631 -2.150 15.307 1.00 83.88 72 GLY A CA 1
ATOM 514 C C . GLY A 1 72 ? -5.990 -0.742 15.789 1.00 83.88 72 GLY A C 1
ATOM 515 O O . GLY A 1 72 ? -7.065 -0.242 15.464 1.00 83.88 72 GLY A O 1
ATOM 516 N N . ASN A 1 73 ? -5.079 -0.066 16.496 1.00 83.75 73 ASN A N 1
ATOM 517 C CA . ASN A 1 73 ? -5.321 1.293 16.983 1.00 83.75 73 ASN A CA 1
ATOM 518 C C . ASN A 1 73 ? -5.385 2.316 15.833 1.00 83.75 73 ASN A C 1
ATOM 520 O O . ASN A 1 73 ? -6.282 3.155 15.792 1.00 83.75 73 ASN A O 1
ATOM 524 N N . VAL A 1 74 ? -4.485 2.199 14.849 1.00 84.75 74 VAL A N 1
ATOM 525 C CA . VAL A 1 74 ? -4.499 3.047 13.642 1.00 84.75 74 VAL A CA 1
ATOM 526 C C . VAL A 1 74 ? -5.757 2.787 12.816 1.00 84.75 74 VAL A C 1
ATOM 528 O O . VAL A 1 74 ? -6.417 3.717 12.363 1.00 84.75 74 VAL A O 1
ATOM 531 N N . MET A 1 75 ? -6.138 1.522 12.666 1.00 84.25 75 MET A N 1
ATOM 532 C CA . MET A 1 75 ? -7.328 1.103 11.941 1.00 84.25 75 MET 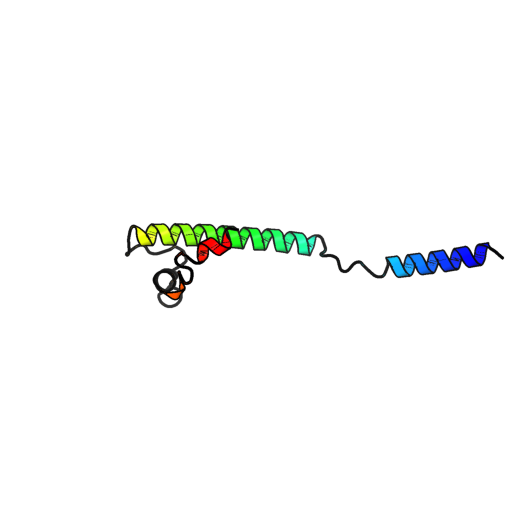A CA 1
ATOM 533 C C . MET A 1 75 ? -8.632 1.608 12.579 1.00 84.25 75 MET A C 1
ATOM 535 O O . MET A 1 75 ? -9.593 1.834 11.853 1.00 84.25 75 MET A O 1
ATOM 539 N N . LYS A 1 76 ? -8.696 1.815 13.895 1.00 82.50 76 LYS A N 1
ATOM 540 C CA . LYS A 1 76 ? -9.886 2.380 14.561 1.00 82.50 76 LYS A CA 1
ATOM 541 C C . LYS A 1 76 ? -9.926 3.911 14.553 1.00 82.50 76 LYS A C 1
ATOM 543 O O . LYS A 1 76 ? -10.910 4.487 14.998 1.00 82.50 76 LYS A O 1
ATOM 548 N N . SER A 1 77 ? -8.870 4.572 14.079 1.00 84.38 77 SER A N 1
ATOM 549 C CA . SER A 1 77 ? -8.820 6.033 14.032 1.00 84.38 77 SER A CA 1
ATOM 550 C C . SER A 1 77 ? -9.700 6.611 12.916 1.00 84.38 77 SER A C 1
ATOM 552 O O . SER A 1 77 ? -9.815 6.022 11.842 1.00 84.38 77 SER A O 1
ATOM 554 N N . GLU A 1 78 ? -10.237 7.813 13.137 1.00 77.69 78 GLU A N 1
ATOM 555 C CA . GLU A 1 78 ? -10.982 8.600 12.133 1.00 77.69 78 GLU A CA 1
ATOM 556 C C . GLU A 1 78 ? -10.172 8.837 10.845 1.00 77.69 78 GLU A C 1
ATOM 558 O O . GLU A 1 78 ? -10.697 8.813 9.733 1.00 77.69 78 GLU A O 1
ATOM 563 N N . GLN A 1 79 ? -8.848 8.986 10.971 1.00 78.44 79 GLN A N 1
ATOM 564 C CA . GLN A 1 79 ? -7.946 9.170 9.829 1.00 78.44 79 GLN A CA 1
ATOM 565 C C . GLN A 1 79 ? -7.876 7.939 8.915 1.00 78.44 79 GLN A C 1
ATOM 567 O O . GLN A 1 79 ? -7.399 8.037 7.786 1.00 78.44 79 GLN A O 1
ATOM 572 N N . ALA A 1 80 ? -8.341 6.773 9.367 1.00 79.88 80 ALA A N 1
ATOM 573 C CA . ALA A 1 80 ? -8.332 5.559 8.564 1.00 79.88 80 ALA A CA 1
ATOM 574 C C . ALA A 1 80 ? -9.498 5.472 7.558 1.00 79.88 80 ALA A C 1
ATOM 576 O O . ALA A 1 80 ? -9.557 4.486 6.816 1.00 79.88 80 ALA A O 1
ATOM 577 N N . SER A 1 81 ? -10.397 6.465 7.529 1.00 85.75 81 SER A N 1
ATOM 578 C CA . SER A 1 81 ? -11.542 6.545 6.609 1.00 85.75 81 SER A CA 1
ATOM 579 C C . SER A 1 81 ? -11.876 7.976 6.157 1.00 85.75 81 SER A C 1
ATOM 581 O O . SER A 1 81 ? -13.043 8.361 6.107 1.00 85.75 81 SER A O 1
ATOM 583 N N . VAL A 1 82 ? -10.861 8.773 5.805 1.00 84.25 82 VAL A N 1
ATOM 584 C CA . VAL A 1 82 ? -11.010 10.215 5.489 1.00 84.25 82 VAL A CA 1
ATOM 585 C C . VAL A 1 82 ? -11.999 10.479 4.350 1.00 84.25 82 VAL A C 1
ATOM 587 O O . VAL A 1 82 ? -12.689 11.493 4.348 1.00 84.25 82 VAL A O 1
ATOM 590 N N . PHE A 1 83 ? -12.103 9.558 3.393 1.00 80.31 83 PHE A N 1
ATOM 591 C CA . PHE A 1 83 ? -12.979 9.696 2.228 1.00 80.31 83 PHE A CA 1
ATOM 592 C C . PHE A 1 83 ? -14.346 9.010 2.401 1.00 80.31 83 PHE A C 1
ATOM 594 O O . PHE A 1 83 ? -15.061 8.807 1.424 1.00 80.31 83 PHE A O 1
ATOM 601 N N . GLY A 1 84 ? -14.712 8.617 3.628 1.00 78.62 84 GLY A N 1
ATOM 602 C CA . GLY A 1 84 ? -15.951 7.883 3.917 1.00 78.62 84 GLY A CA 1
ATOM 603 C C . GLY A 1 84 ? -15.867 6.374 3.658 1.00 78.62 84 GLY A C 1
ATOM 604 O O . GLY A 1 84 ? -16.842 5.657 3.859 1.00 78.62 84 GLY A O 1
ATOM 605 N N . PHE A 1 85 ? -14.698 5.877 3.252 1.00 80.81 85 PHE A N 1
ATOM 606 C CA . PHE A 1 85 ? -14.389 4.456 3.102 1.00 80.81 85 PHE A CA 1
ATOM 607 C C . PHE A 1 85 ? -12.979 4.164 3.634 1.00 80.81 85 PHE A C 1
ATOM 609 O O . PHE A 1 85 ? -12.170 5.087 3.744 1.00 80.81 85 PHE A O 1
ATOM 616 N N . PRO A 1 86 ? -12.650 2.905 3.977 1.00 83.25 86 PRO A N 1
ATOM 617 C CA . PRO A 1 86 ? -11.335 2.562 4.508 1.00 83.25 86 PRO A CA 1
ATOM 618 C C . PRO A 1 86 ? -10.214 2.908 3.519 1.00 83.25 86 PRO A C 1
ATOM 620 O O . PRO A 1 86 ? -10.157 2.344 2.427 1.00 83.25 86 PRO A O 1
ATOM 623 N N . ASN A 1 87 ? -9.271 3.763 3.926 1.00 86.06 87 ASN A N 1
ATOM 624 C CA . ASN A 1 87 ? -8.141 4.185 3.087 1.00 86.06 87 ASN A CA 1
ATOM 625 C C . ASN A 1 87 ? -7.340 3.028 2.439 1.00 86.06 87 ASN A C 1
ATOM 627 O O . ASN A 1 87 ? -6.884 3.221 1.313 1.00 86.06 87 ASN A O 1
ATOM 631 N N . PRO A 1 88 ? -7.161 1.837 3.064 1.00 81.62 88 PRO A N 1
ATOM 632 C CA . PRO A 1 88 ? -6.459 0.710 2.435 1.00 81.62 88 PRO A CA 1
ATOM 633 C C . PRO A 1 88 ? -7.026 0.269 1.076 1.00 81.62 88 PRO A C 1
ATOM 635 O O . PRO A 1 88 ? -6.275 -0.256 0.259 1.00 81.62 88 PRO A O 1
ATOM 638 N N . MET A 1 89 ? -8.305 0.548 0.795 1.00 83.12 89 MET A N 1
ATOM 639 C CA . MET A 1 89 ? -8.926 0.284 -0.510 1.00 83.12 89 MET A CA 1
ATOM 640 C C . MET A 1 89 ? -8.285 1.080 -1.655 1.00 83.12 89 MET A C 1
ATOM 642 O O . MET A 1 89 ? -8.296 0.621 -2.791 1.00 83.12 89 MET A O 1
ATOM 646 N N . LEU A 1 90 ? -7.693 2.247 -1.371 1.00 84.19 90 LEU A N 1
ATOM 647 C CA . LEU A 1 90 ? -6.994 3.051 -2.381 1.00 84.19 90 LEU A CA 1
ATOM 648 C C . LEU A 1 90 ? -5.752 2.349 -2.938 1.00 84.19 90 LEU A C 1
ATOM 650 O O . LEU A 1 90 ? -5.343 2.648 -4.050 1.00 84.19 90 LEU A O 1
ATOM 654 N N . GLY A 1 91 ? -5.149 1.434 -2.176 1.00 82.00 91 GLY A N 1
ATOM 655 C CA . GLY A 1 91 ? -3.972 0.679 -2.611 1.00 82.00 91 GLY A CA 1
ATOM 656 C C . GLY A 1 91 ? -4.293 -0.559 -3.451 1.00 82.00 91 GLY A C 1
ATOM 657 O O . GLY A 1 91 ? -3.374 -1.298 -3.791 1.00 82.00 91 GLY A O 1
ATOM 658 N N . LEU A 1 92 ? -5.574 -0.828 -3.732 1.00 84.69 92 LEU A N 1
ATOM 659 C CA . LEU A 1 92 ? -6.011 -1.981 -4.528 1.00 84.69 92 LEU A CA 1
ATOM 660 C C . LEU A 1 92 ? -6.140 -1.681 -6.029 1.00 84.69 92 LEU A C 1
ATOM 662 O O . LEU A 1 92 ? -6.409 -2.608 -6.794 1.00 84.69 92 LEU A O 1
ATOM 666 N N . VAL A 1 93 ? -5.984 -0.416 -6.434 1.00 75.88 93 VAL A N 1
ATOM 667 C CA . VAL A 1 93 ? -6.123 0.059 -7.822 1.00 75.88 93 VAL A CA 1
ATOM 668 C C . VAL A 1 93 ? -4.807 0.542 -8.410 1.00 75.88 93 VAL A C 1
ATOM 670 O O . VAL A 1 93 ? -3.939 1.003 -7.635 1.00 75.88 93 VAL A O 1
#

Secondary structure (DSSP, 8-state):
-HHHHHHHHHHHHHHHHHS------HHHHHHHHHHHHHHHHHHHHHHHHHHHHHH-TT---TT--SSSS-HHHHHTSGGGGTTSS-GGGGGG-